Protein AF-A0A7S9LTE8-F1 (afdb_monomer_lite)

Radius of gyration: 16.02 Å; chains: 1; bounding box: 46×23×38 Å

Foldseek 3Di:
DVVQLVVLLVVLQCCVQCVVVVVLVVVCVVDPPDDDDDPGDDRDDPVVSVCLLVVVDDPDPVSVVSNVSSVVSNVVVVVVVPDDPD

Structure (mmCIF, N/CA/C/O backbone):
data_AF-A0A7S9LTE8-F1
#
_entry.id   AF-A0A7S9LTE8-F1
#
loop_
_atom_site.group_PDB
_atom_site.id
_atom_site.type_symbol
_atom_site.label_atom_id
_atom_site.label_alt_id
_atom_site.label_comp_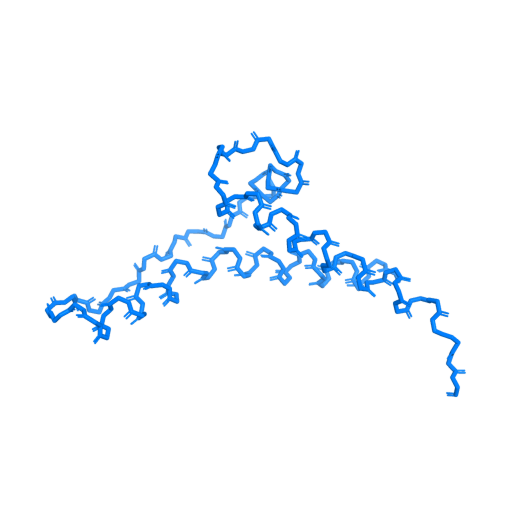id
_atom_site.label_asym_id
_atom_site.label_entity_id
_atom_site.label_seq_id
_atom_site.pdbx_PDB_ins_code
_atom_site.Cartn_x
_atom_site.Cartn_y
_atom_site.Cartn_z
_atom_site.occupancy
_atom_site.B_iso_or_equiv
_atom_site.auth_seq_id
_atom_site.auth_comp_id
_atom_site.auth_asym_id
_atom_site.auth_atom_id
_atom_site.pdbx_PDB_model_num
ATOM 1 N N . MET A 1 1 ? -18.540 -8.362 12.746 1.00 81.94 1 MET A N 1
ATOM 2 C CA . MET A 1 1 ? -17.725 -7.126 12.818 1.00 81.94 1 MET A CA 1
ATOM 3 C C . MET A 1 1 ? -16.271 -7.437 12.500 1.00 81.94 1 MET A C 1
ATOM 5 O O . MET A 1 1 ? -15.805 -6.996 11.461 1.00 81.94 1 MET A O 1
ATOM 9 N N .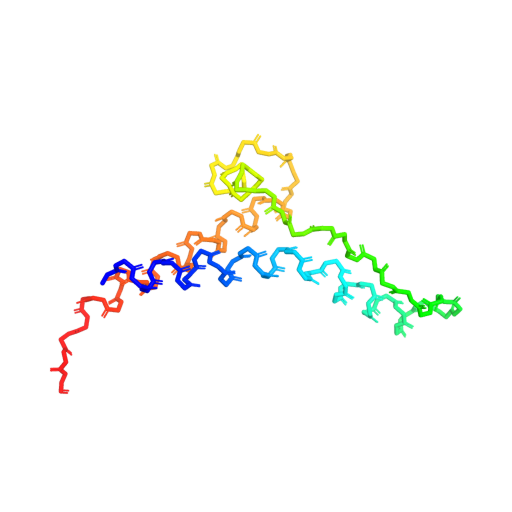 LEU A 1 2 ? -15.623 -8.272 13.322 1.00 90.00 2 LEU A N 1
ATOM 10 C CA . LEU A 1 2 ? -14.232 -8.714 13.158 1.00 90.00 2 LEU A CA 1
ATOM 11 C C . LEU A 1 2 ? -13.920 -9.219 11.745 1.00 90.00 2 LEU A C 1
ATOM 13 O O . LEU A 1 2 ? -13.078 -8.630 11.092 1.00 90.00 2 LEU A O 1
ATOM 17 N N . LEU A 1 3 ? -14.689 -10.181 11.216 1.00 92.44 3 LEU A N 1
ATOM 18 C CA . LEU A 1 3 ? -14.466 -10.706 9.859 1.00 92.44 3 LEU A CA 1
ATOM 19 C C . LEU A 1 3 ? -14.426 -9.613 8.775 1.00 92.44 3 LEU A C 1
ATOM 21 O O . LEU A 1 3 ? -13.538 -9.612 7.935 1.00 92.44 3 LEU A O 1
ATOM 25 N N . ARG A 1 4 ? -15.366 -8.658 8.797 1.00 91.69 4 ARG A N 1
ATOM 26 C CA . ARG A 1 4 ? -15.420 -7.573 7.799 1.00 91.69 4 ARG A CA 1
ATOM 27 C C . ARG A 1 4 ? -14.230 -6.626 7.928 1.00 91.69 4 ARG A C 1
ATOM 29 O O . ARG A 1 4 ? -13.709 -6.174 6.917 1.00 91.69 4 ARG A O 1
ATOM 36 N N . LEU A 1 5 ? -13.807 -6.345 9.161 1.00 93.44 5 LEU A N 1
ATOM 37 C CA . LEU A 1 5 ? -12.624 -5.535 9.429 1.00 93.44 5 LEU A CA 1
ATOM 38 C C . LEU A 1 5 ? -11.353 -6.248 8.952 1.00 93.44 5 LEU A C 1
ATOM 40 O O . LEU A 1 5 ? -10.545 -5.638 8.262 1.00 93.44 5 LEU A O 1
ATOM 44 N N . THR A 1 6 ? -11.216 -7.545 9.238 1.00 93.62 6 THR A N 1
ATOM 45 C CA . THR A 1 6 ? -10.109 -8.373 8.745 1.00 93.62 6 THR A CA 1
ATOM 46 C C . THR A 1 6 ? -10.066 -8.379 7.221 1.00 93.62 6 THR A C 1
ATOM 48 O O . THR A 1 6 ? -9.014 -8.128 6.647 1.00 93.62 6 THR A O 1
ATOM 51 N N . VAL A 1 7 ? -11.207 -8.581 6.554 1.00 94.50 7 VAL A N 1
ATOM 52 C CA . VAL A 1 7 ? -11.289 -8.534 5.086 1.00 94.50 7 VAL A CA 1
ATOM 53 C C . VAL A 1 7 ? -10.897 -7.155 4.550 1.00 94.50 7 VAL A C 1
ATOM 55 O O . VAL A 1 7 ? -10.161 -7.089 3.571 1.00 94.50 7 VAL A O 1
ATOM 58 N N . ALA A 1 8 ? -11.322 -6.060 5.188 1.00 94.38 8 ALA A N 1
ATOM 59 C CA . ALA A 1 8 ? -10.947 -4.705 4.779 1.00 94.38 8 ALA A CA 1
ATOM 60 C C . ALA A 1 8 ? -9.432 -4.461 4.897 1.00 94.38 8 ALA A C 1
ATOM 62 O O . ALA A 1 8 ? -8.818 -3.965 3.953 1.00 94.38 8 ALA A O 1
ATOM 63 N N . ILE A 1 9 ? -8.821 -4.861 6.018 1.00 94.19 9 ILE A N 1
ATOM 64 C CA . ILE A 1 9 ? -7.376 -4.720 6.254 1.00 94.19 9 ILE A CA 1
ATOM 65 C C . ILE A 1 9 ? -6.577 -5.597 5.283 1.00 94.19 9 ILE A C 1
ATOM 67 O O . ILE A 1 9 ? -5.615 -5.119 4.688 1.00 94.19 9 ILE A O 1
ATOM 71 N N . LEU A 1 10 ? -6.987 -6.852 5.071 1.00 94.56 10 LEU A N 1
ATOM 72 C CA . LEU A 1 10 ? -6.330 -7.746 4.113 1.00 94.56 10 LEU A CA 1
ATOM 73 C C . LEU A 1 10 ? -6.469 -7.238 2.678 1.00 94.56 10 LEU A C 1
ATOM 75 O O . LEU A 1 10 ? -5.497 -7.264 1.933 1.00 94.56 10 LEU A O 1
ATOM 79 N N . SER A 1 11 ? -7.640 -6.722 2.299 1.00 95.31 11 SER A N 1
ATOM 80 C CA . SER A 1 11 ? -7.850 -6.128 0.972 1.00 95.31 11 SER A CA 1
ATOM 81 C C . SER A 1 11 ? -6.946 -4.915 0.761 1.00 95.31 11 SER A C 1
ATOM 83 O O . SER A 1 11 ? -6.329 -4.781 -0.292 1.00 95.31 11 SER A O 1
ATOM 85 N N . PHE A 1 12 ? -6.821 -4.058 1.778 1.00 96.31 12 PHE A N 1
ATOM 86 C CA . PHE A 1 12 ? -5.902 -2.924 1.748 1.00 96.31 12 PHE A CA 1
ATOM 87 C C . PHE A 1 12 ? -4.440 -3.372 1.610 1.00 96.31 12 PHE A C 1
ATOM 89 O O . PHE A 1 12 ? -3.719 -2.874 0.747 1.00 96.31 12 PHE A O 1
ATOM 96 N N . ALA A 1 13 ? -4.006 -4.335 2.420 1.00 95.19 13 ALA A N 1
ATOM 97 C CA . ALA A 1 13 ? -2.634 -4.824 2.399 1.00 95.19 13 ALA A CA 1
ATOM 98 C C . ALA A 1 13 ? -2.2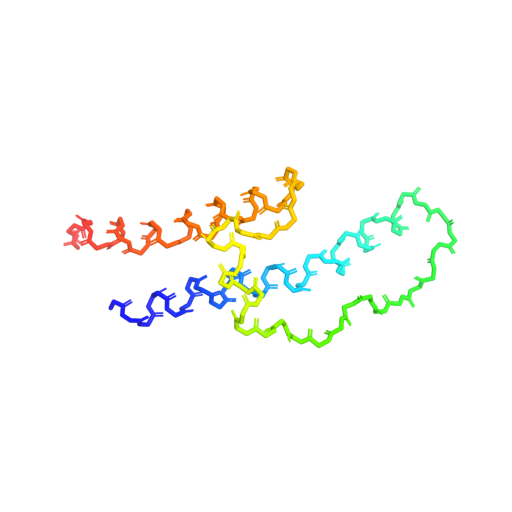88 -5.531 1.075 1.00 95.19 13 ALA A C 1
ATOM 100 O O . ALA A 1 13 ? -1.236 -5.252 0.499 1.00 95.19 13 ALA A O 1
ATOM 101 N N . LEU A 1 14 ? -3.198 -6.350 0.534 1.00 95.50 14 LEU A N 1
ATOM 102 C CA . LEU A 1 14 ? -3.067 -6.952 -0.798 1.00 95.50 14 LEU A CA 1
ATOM 103 C C . LEU A 1 14 ? -2.979 -5.888 -1.892 1.00 95.50 14 LEU A C 1
ATOM 105 O O . LEU A 1 14 ? -2.122 -5.984 -2.767 1.00 95.50 14 LEU A O 1
ATOM 109 N N . PHE A 1 15 ? -3.819 -4.852 -1.828 1.00 95.62 15 PHE A N 1
ATOM 110 C CA . PHE A 1 15 ? -3.765 -3.741 -2.774 1.00 95.62 15 PHE A CA 1
ATOM 111 C C . PHE A 1 15 ? -2.397 -3.050 -2.747 1.00 95.62 15 PHE A C 1
ATOM 113 O O . PHE A 1 15 ? -1.780 -2.869 -3.797 1.00 95.62 15 PHE A O 1
ATOM 120 N N . VAL A 1 16 ? -1.889 -2.700 -1.561 1.00 94.62 16 VAL A N 1
ATOM 121 C CA . VAL A 1 16 ? -0.582 -2.041 -1.415 1.00 94.62 16 VAL A CA 1
ATOM 122 C C . VAL A 1 16 ? 0.550 -2.938 -1.915 1.00 94.62 16 VAL A C 1
ATOM 124 O O . VAL A 1 16 ? 1.427 -2.454 -2.630 1.00 94.62 16 VAL A O 1
ATOM 127 N N . TRP A 1 17 ? 0.515 -4.226 -1.572 1.00 95.31 17 TRP A N 1
ATOM 128 C CA . TRP A 1 17 ? 1.527 -5.206 -1.963 1.00 95.31 17 TRP A CA 1
ATOM 129 C C . TRP A 1 17 ? 1.551 -5.470 -3.469 1.00 95.31 17 TRP A C 1
ATOM 131 O O . TRP A 1 17 ? 2.625 -5.557 -4.056 1.00 95.31 17 TRP A O 1
ATOM 141 N N . PHE A 1 18 ? 0.383 -5.565 -4.104 1.00 96.00 18 PHE A N 1
ATOM 142 C CA . PHE A 1 18 ? 0.272 -5.924 -5.516 1.00 96.00 18 PHE A CA 1
ATOM 143 C C . PHE A 1 18 ? 0.369 -4.714 -6.461 1.00 96.00 18 PHE A C 1
ATOM 145 O O . PHE A 1 18 ? 0.709 -4.861 -7.637 1.00 96.00 18 PHE A O 1
ATOM 152 N N . SER A 1 19 ? 0.139 -3.498 -5.952 1.00 94.88 19 SER A N 1
ATOM 153 C CA . SER A 1 19 ? 0.225 -2.248 -6.724 1.00 94.88 19 SER A CA 1
ATOM 154 C C . SER A 1 19 ? 1.519 -2.090 -7.543 1.00 94.88 19 SER A C 1
ATOM 156 O O . SER A 1 19 ? 1.409 -1.721 -8.711 1.00 94.88 19 SER A O 1
ATOM 158 N N . PRO A 1 20 ? 2.735 -2.375 -7.025 1.00 94.56 20 PRO A 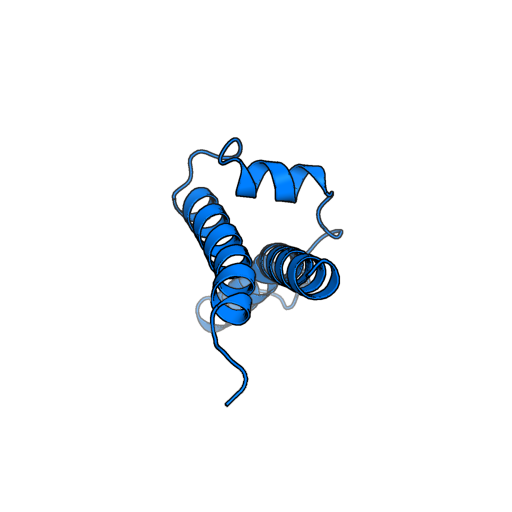N 1
ATOM 159 C CA . PRO A 1 20 ? 3.966 -2.291 -7.812 1.00 94.56 20 PRO A CA 1
ATOM 160 C C . PRO A 1 20 ? 3.928 -3.142 -9.084 1.00 94.56 20 PRO A C 1
ATOM 162 O O . PRO A 1 20 ? 4.363 -2.671 -10.133 1.00 94.56 20 PRO A O 1
ATOM 165 N N . GLN A 1 21 ? 3.351 -4.350 -9.026 1.00 96.50 21 GLN A N 1
ATOM 166 C CA . GLN A 1 21 ? 3.220 -5.203 -10.210 1.00 96.50 21 GLN A CA 1
ATOM 167 C C . GLN A 1 21 ? 2.270 -4.588 -11.239 1.00 96.50 21 GLN A C 1
ATOM 169 O O . GLN A 1 21 ? 2.565 -4.613 -12.433 1.00 96.50 21 GLN A O 1
ATOM 174 N N . ILE A 1 22 ? 1.151 -4.012 -10.787 1.00 95.75 22 ILE A N 1
ATOM 175 C CA . ILE A 1 22 ? 0.181 -3.340 -11.663 1.00 95.75 22 ILE A CA 1
ATOM 176 C C . ILE A 1 22 ? 0.824 -2.123 -12.337 1.00 95.75 22 ILE A C 1
ATOM 178 O O . ILE A 1 22 ? 0.718 -1.974 -13.554 1.00 95.75 22 ILE A O 1
ATOM 182 N N . TYR A 1 23 ? 1.529 -1.279 -11.579 1.00 95.25 23 TYR A N 1
ATOM 183 C CA . TYR A 1 23 ? 2.241 -0.130 -12.144 1.00 95.25 23 TYR A CA 1
ATOM 184 C C . TYR A 1 23 ? 3.319 -0.562 -13.136 1.00 95.25 23 TYR A C 1
ATOM 186 O O . TYR A 1 23 ? 3.454 0.047 -14.192 1.00 95.25 23 TYR A O 1
ATOM 194 N N . TYR A 1 24 ? 4.045 -1.641 -12.845 1.00 96.38 24 TYR A N 1
ATOM 195 C CA . TYR A 1 24 ? 5.039 -2.171 -13.770 1.00 96.38 24 TYR A CA 1
ATOM 196 C C . TYR A 1 24 ? 4.410 -2.694 -15.064 1.00 96.38 24 TYR A C 1
ATOM 198 O O . TYR A 1 24 ? 4.899 -2.403 -16.154 1.00 96.38 24 TYR A O 1
ATOM 206 N N . ALA A 1 25 ? 3.288 -3.409 -14.961 1.00 95.88 25 ALA A N 1
ATOM 207 C CA . ALA A 1 25 ? 2.531 -3.854 -16.123 1.00 95.88 25 ALA A CA 1
ATOM 208 C C . ALA A 1 25 ? 2.036 -2.667 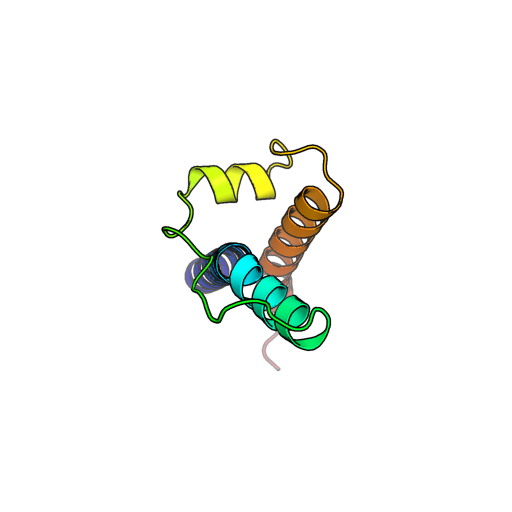-16.965 1.00 95.88 25 ALA A C 1
ATOM 210 O O . ALA A 1 25 ? 2.162 -2.704 -18.185 1.00 95.88 25 ALA A O 1
ATOM 211 N N . TYR A 1 26 ? 1.555 -1.597 -16.325 1.00 96.25 26 TYR A N 1
ATOM 212 C CA . TYR A 1 26 ? 1.203 -0.351 -17.007 1.00 96.25 26 TYR A CA 1
ATOM 213 C C . TYR A 1 26 ? 2.412 0.273 -17.720 1.00 96.25 26 TYR A C 1
ATOM 215 O O . TYR A 1 26 ? 2.324 0.611 -18.898 1.00 96.25 26 TYR A O 1
ATOM 223 N N . TYR A 1 27 ? 3.568 0.359 -17.057 1.00 95.94 27 TYR A N 1
ATOM 224 C CA . TYR A 1 27 ? 4.782 0.910 -17.663 1.00 95.94 27 TYR A CA 1
ATOM 225 C C . TYR A 1 27 ? 5.279 0.110 -18.864 1.00 95.94 27 TYR A C 1
ATOM 227 O O . TYR A 1 27 ? 5.753 0.707 -19.827 1.00 95.94 27 TYR A O 1
ATOM 235 N N . ARG A 1 28 ? 5.100 -1.212 -18.870 1.00 96.44 28 ARG A N 1
ATOM 236 C CA . ARG A 1 28 ? 5.411 -2.053 -20.035 1.00 96.44 28 ARG A CA 1
ATOM 237 C C . ARG A 1 28 ? 4.560 -1.744 -21.268 1.00 96.44 28 ARG A C 1
ATOM 239 O O . ARG A 1 28 ? 4.995 -2.052 -22.372 1.00 96.44 28 ARG A O 1
ATOM 246 N N . LEU A 1 29 ? 3.368 -1.168 -21.098 1.00 96.06 29 LEU A N 1
ATOM 247 C CA . LEU A 1 29 ? 2.520 -0.765 -22.224 1.00 96.06 29 LEU A CA 1
ATOM 248 C C . LEU A 1 29 ? 2.995 0.540 -22.866 1.00 96.06 29 LEU A C 1
ATOM 250 O O . LEU A 1 29 ? 2.773 0.740 -24.056 1.00 96.06 29 LEU A O 1
ATOM 254 N N . ILE A 1 30 ? 3.631 1.422 -22.089 1.00 97.06 30 ILE A N 1
ATOM 255 C CA . ILE A 1 30 ? 4.016 2.764 -22.549 1.00 97.06 30 ILE A CA 1
ATOM 256 C C . ILE A 1 30 ? 5.512 2.914 -22.840 1.00 97.06 30 ILE A C 1
ATOM 258 O O . ILE A 1 30 ? 5.883 3.754 -23.655 1.00 97.06 30 ILE A O 1
ATOM 262 N N . ILE A 1 31 ? 6.375 2.117 -22.204 1.00 95.94 31 ILE A N 1
ATOM 263 C CA . ILE A 1 31 ? 7.821 2.147 -22.428 1.00 95.94 31 ILE A CA 1
ATOM 264 C C . ILE A 1 31 ? 8.217 0.858 -23.166 1.00 95.94 31 ILE A C 1
ATOM 266 O O . ILE A 1 31 ? 8.210 -0.226 -22.568 1.00 95.94 31 ILE A O 1
ATOM 270 N N . PRO A 1 32 ? 8.553 0.943 -24.466 1.00 93.69 32 PRO A N 1
ATOM 271 C CA . PRO A 1 32 ? 8.959 -0.221 -25.238 1.00 93.69 32 PRO A CA 1
ATOM 272 C C . PRO A 1 32 ? 10.281 -0.788 -24.709 1.00 93.69 32 PRO A C 1
ATOM 274 O O . PRO A 1 32 ? 11.169 -0.053 -24.284 1.00 93.69 32 PRO A O 1
ATOM 277 N N . GLY A 1 33 ? 10.414 -2.114 -24.746 1.00 93.81 33 GLY A N 1
ATOM 278 C CA . GLY A 1 33 ? 11.634 -2.809 -24.327 1.00 93.81 33 GLY A CA 1
ATOM 279 C C . GLY A 1 33 ? 11.738 -3.124 -22.830 1.00 93.81 33 GLY A C 1
ATOM 280 O O . GLY A 1 33 ? 12.732 -3.724 -22.427 1.00 93.81 33 GLY A O 1
ATOM 281 N N . LEU A 1 34 ? 10.735 -2.798 -21.998 1.00 94.00 34 LEU A N 1
ATOM 282 C CA . LEU A 1 34 ? 10.738 -3.263 -20.604 1.00 94.00 34 LEU A CA 1
ATOM 283 C C . LEU A 1 34 ? 10.541 -4.789 -20.526 1.00 94.00 34 LEU A C 1
ATOM 285 O O . LEU A 1 34 ? 9.539 -5.312 -21.042 1.00 94.00 34 LEU A O 1
ATOM 289 N N . PRO A 1 35 ? 11.440 -5.508 -19.829 1.00 95.44 35 PRO A N 1
ATOM 290 C CA . PRO A 1 35 ? 11.361 -6.955 -19.727 1.00 95.44 35 PRO A CA 1
ATOM 291 C C . PRO A 1 35 ? 10.124 -7.401 -18.931 1.00 95.44 35 PRO A C 1
ATOM 293 O O . PRO A 1 35 ? 9.663 -6.712 -18.021 1.00 95.44 35 PRO A O 1
ATOM 296 N N . PRO A 1 36 ? 9.553 -8.573 -19.238 1.00 94.31 36 PRO A N 1
ATOM 297 C CA . PRO A 1 36 ? 8.570 -9.194 -18.365 1.00 94.31 36 PRO A CA 1
ATOM 298 C C . PRO A 1 36 ? 9.271 -9.698 -17.096 1.00 94.31 36 PRO A C 1
ATOM 300 O O . PRO A 1 36 ? 10.038 -10.654 -17.141 1.00 94.31 36 PRO A O 1
ATOM 303 N N . GLN A 1 37 ? 9.000 -9.061 -15.958 1.00 93.88 37 GLN A N 1
ATOM 304 C CA . GLN A 1 37 ? 9.537 -9.476 -14.664 1.00 93.88 37 GLN A CA 1
ATOM 305 C C . GLN A 1 37 ? 8.533 -9.245 -13.534 1.00 93.88 37 GLN A C 1
ATOM 307 O O . GLN A 1 37 ? 7.624 -8.410 -13.621 1.00 93.88 37 GLN A O 1
ATOM 312 N N . TRP A 1 38 ? 8.724 -10.007 -12.463 1.00 93.94 38 TRP A N 1
ATOM 313 C CA . TRP A 1 38 ? 8.028 -9.820 -11.201 1.00 93.94 38 TRP A CA 1
ATOM 314 C C . TRP A 1 38 ? 8.797 -8.805 -10.361 1.00 93.94 38 TRP A C 1
ATOM 316 O O . TRP A 1 38 ? 9.964 -9.021 -10.048 1.00 93.94 38 TRP A O 1
ATOM 326 N N . VAL A 1 39 ? 8.149 -7.690 -10.026 1.00 93.88 39 VAL A N 1
ATOM 327 C CA . VAL A 1 39 ? 8.749 -6.609 -9.220 1.00 93.88 39 VAL A CA 1
ATOM 328 C C . VAL A 1 39 ? 8.215 -6.574 -7.789 1.00 93.88 39 VAL A C 1
ATOM 330 O O . VAL A 1 39 ? 8.640 -5.749 -6.983 1.00 93.88 39 VAL A O 1
ATOM 333 N N . ILE A 1 40 ? 7.260 -7.447 -7.471 1.00 92.75 40 ILE A N 1
ATOM 334 C CA . ILE A 1 40 ? 6.749 -7.616 -6.111 1.00 92.75 40 ILE A CA 1
ATOM 335 C C . ILE A 1 40 ? 7.676 -8.529 -5.315 1.00 92.75 40 ILE A C 1
ATOM 337 O O . ILE A 1 40 ? 8.092 -9.584 -5.788 1.00 92.75 40 ILE A O 1
ATOM 341 N N . GLY A 1 41 ? 7.996 -8.099 -4.098 1.00 89.62 41 GLY A N 1
ATOM 342 C CA . GLY A 1 41 ? 8.736 -8.896 -3.128 1.00 89.62 41 GLY A CA 1
ATOM 343 C C . GLY A 1 41 ? 7.805 -9.644 -2.177 1.00 89.62 41 GLY A C 1
ATOM 344 O O . GLY A 1 41 ? 6.629 -9.878 -2.467 1.00 89.62 41 GLY A O 1
ATOM 345 N N . TRP A 1 42 ? 8.337 -9.974 -1.003 1.00 89.62 42 TRP A N 1
ATOM 346 C CA . TRP A 1 42 ? 7.571 -10.579 0.082 1.00 89.62 42 TRP A CA 1
ATOM 347 C C . TRP A 1 42 ? 6.375 -9.723 0.502 1.00 89.62 42 TRP A C 1
ATOM 349 O O . TRP A 1 42 ? 6.369 -8.498 0.359 1.00 89.62 42 TRP A O 1
ATOM 359 N N . TYR A 1 43 ? 5.349 -10.400 1.016 1.00 88.94 43 TYR A N 1
ATOM 360 C CA . TYR A 1 43 ? 4.175 -9.740 1.568 1.00 88.94 43 TYR A CA 1
ATOM 361 C C . TYR A 1 43 ? 4.593 -8.776 2.693 1.00 88.94 43 TYR A C 1
ATOM 363 O O . TYR A 1 43 ? 5.458 -9.136 3.497 1.00 88.94 43 TYR A O 1
ATOM 371 N N . PRO A 1 44 ? 4.020 -7.560 2.760 1.00 85.44 44 PRO A N 1
ATOM 372 C CA . PRO A 1 44 ? 4.416 -6.568 3.745 1.00 85.44 44 PRO A CA 1
ATOM 373 C C . PRO A 1 44 ? 4.189 -7.074 5.168 1.00 85.44 44 PRO A C 1
ATOM 375 O O . PRO A 1 44 ? 3.145 -7.643 5.493 1.00 85.44 44 PRO A O 1
ATOM 378 N N . GLU A 1 45 ? 5.155 -6.799 6.038 1.00 90.38 45 GLU A N 1
ATOM 379 C CA . GLU A 1 45 ? 4.998 -7.014 7.470 1.00 90.38 45 GLU A CA 1
ATOM 380 C C . GLU A 1 45 ? 3.839 -6.171 8.017 1.00 90.38 45 GLU A C 1
ATOM 382 O O . GLU A 1 45 ? 3.546 -5.076 7.524 1.00 90.38 45 GLU A O 1
ATOM 387 N N . ALA A 1 46 ? 3.203 -6.648 9.090 1.00 89.12 46 ALA A N 1
ATOM 388 C CA . ALA A 1 46 ? 2.091 -5.938 9.720 1.00 89.12 46 ALA A CA 1
ATOM 389 C C . ALA A 1 46 ? 2.461 -4.489 10.097 1.00 89.12 46 ALA A C 1
ATOM 391 O O . ALA A 1 46 ? 1.637 -3.586 9.943 1.00 89.12 46 ALA A O 1
ATOM 392 N N . GLY A 1 47 ? 3.714 -4.253 10.509 1.00 91.75 47 GLY A N 1
ATOM 393 C CA . GLY A 1 47 ? 4.233 -2.921 10.820 1.00 91.75 47 GLY A CA 1
ATOM 394 C C . GLY A 1 47 ? 4.124 -1.943 9.649 1.00 91.75 47 GLY A C 1
ATOM 395 O O . GLY A 1 47 ? 3.679 -0.818 9.845 1.00 91.75 47 GLY A O 1
ATOM 396 N N . ALA A 1 48 ? 4.411 -2.380 8.420 1.00 90.19 48 ALA A N 1
ATOM 397 C CA . ALA A 1 48 ? 4.339 -1.521 7.237 1.00 90.19 48 ALA A CA 1
ATOM 398 C C . ALA A 1 48 ? 2.900 -1.065 6.930 1.00 90.19 48 ALA A C 1
ATOM 400 O O . ALA A 1 48 ? 2.672 0.075 6.521 1.00 90.19 48 ALA A O 1
ATOM 401 N N . VAL A 1 49 ? 1.914 -1.937 7.166 1.00 93.00 49 VAL A N 1
ATOM 402 C CA . VAL A 1 49 ? 0.490 -1.596 7.024 1.00 93.00 49 VAL A CA 1
ATOM 403 C C . VAL A 1 49 ? 0.072 -0.596 8.099 1.00 93.00 49 VAL A C 1
ATOM 405 O O . VAL A 1 49 ? -0.608 0.384 7.789 1.00 93.00 49 VAL A O 1
ATOM 408 N N . VAL A 1 50 ? 0.514 -0.803 9.344 1.00 94.75 50 VAL A N 1
ATOM 409 C CA . VAL A 1 50 ? 0.252 0.127 10.452 1.00 94.75 50 VAL A CA 1
ATOM 410 C C . VAL A 1 50 ? 0.840 1.499 10.145 1.00 94.75 50 VAL A C 1
ATOM 412 O O . VAL A 1 50 ? 0.100 2.471 10.216 1.00 94.75 50 VAL A O 1
ATOM 415 N N . THR A 1 51 ? 2.098 1.577 9.707 1.00 95.50 51 THR A N 1
ATOM 416 C CA . THR A 1 51 ? 2.773 2.830 9.330 1.00 95.50 51 THR A CA 1
ATOM 417 C C . THR A 1 51 ? 1.998 3.637 8.283 1.00 95.50 51 THR A C 1
ATOM 419 O O . THR A 1 51 ? 1.943 4.867 8.360 1.00 95.50 51 THR A O 1
ATOM 422 N N . LEU A 1 52 ? 1.376 2.966 7.306 1.00 94.62 52 LEU A N 1
ATOM 423 C CA . LEU A 1 52 ? 0.528 3.622 6.305 1.00 94.62 52 LEU A CA 1
ATOM 424 C C . LEU A 1 52 ? -0.796 4.114 6.902 1.00 94.62 52 LEU A C 1
ATOM 426 O O . LEU A 1 52 ? -1.221 5.226 6.600 1.00 94.62 52 LEU A O 1
ATOM 430 N N . LEU A 1 53 ? -1.441 3.311 7.751 1.00 94.62 53 LEU A N 1
ATOM 431 C CA . LEU A 1 53 ? -2.706 3.675 8.401 1.00 94.62 53 LEU A CA 1
ATOM 432 C C . LEU A 1 53 ? -2.538 4.762 9.474 1.00 94.62 53 LEU A C 1
ATOM 434 O O . LEU A 1 53 ? -3.477 5.520 9.717 1.00 94.62 53 LEU A O 1
ATOM 438 N N . SER A 1 54 ? -1.362 4.852 10.098 1.00 96.56 54 SER A N 1
ATOM 439 C CA . SER A 1 54 ? -1.006 5.884 11.076 1.00 96.56 54 SER A CA 1
ATOM 440 C C . SER A 1 54 ? -0.388 7.132 10.451 1.00 96.56 54 SER A C 1
ATOM 442 O O . SER A 1 54 ? -0.093 8.071 11.183 1.00 96.56 54 SER A O 1
ATOM 444 N N . PHE A 1 55 ? -0.183 7.158 9.129 1.00 95.62 55 PHE A N 1
ATOM 445 C CA . PHE A 1 55 ? 0.457 8.272 8.417 1.00 95.62 55 PHE A CA 1
ATOM 446 C C . PHE A 1 55 ? 1.869 8.613 8.931 1.00 95.62 55 PHE A C 1
ATOM 448 O O . PHE A 1 55 ? 2.325 9.744 8.803 1.00 95.62 55 PHE A O 1
ATOM 455 N N . THR A 1 56 ? 2.582 7.637 9.498 1.00 95.31 56 THR A N 1
ATOM 456 C CA . THR A 1 56 ? 3.941 7.829 10.045 1.00 95.31 56 THR A CA 1
ATOM 457 C C . THR A 1 56 ? 5.047 7.402 9.076 1.00 95.31 56 THR A C 1
ATOM 459 O O . THR A 1 56 ? 6.222 7.407 9.430 1.00 95.31 56 THR A O 1
ATOM 462 N N . GLY A 1 57 ? 4.672 6.990 7.862 1.00 88.81 57 GLY A N 1
ATOM 463 C CA . GLY A 1 57 ? 5.591 6.544 6.816 1.00 88.81 57 GLY A CA 1
ATOM 464 C C . GLY A 1 57 ? 6.197 7.678 5.995 1.00 88.81 57 GLY A C 1
ATOM 465 O O . GLY A 1 57 ? 6.421 8.786 6.472 1.00 88.81 57 GLY A O 1
ATOM 466 N N . SER A 1 58 ? 6.471 7.394 4.720 1.00 90.88 58 SER A N 1
ATOM 467 C CA . SER A 1 58 ? 7.054 8.385 3.814 1.00 90.88 58 SER A CA 1
ATOM 468 C C . SER A 1 58 ? 6.143 9.600 3.621 1.00 90.88 58 SER A C 1
ATOM 470 O O . SER A 1 58 ? 4.922 9.481 3.520 1.00 90.88 58 SER A O 1
ATOM 472 N N . THR A 1 59 ? 6.742 10.780 3.469 1.00 93.44 59 THR A N 1
ATOM 473 C CA . THR A 1 59 ? 6.032 12.061 3.300 1.00 93.44 59 THR A CA 1
ATOM 474 C C . THR A 1 59 ? 5.486 12.280 1.882 1.00 93.44 59 THR A C 1
ATOM 476 O O . THR A 1 59 ? 5.252 13.403 1.447 1.00 93.44 59 THR A O 1
ATOM 479 N N . THR A 1 60 ? 5.263 11.200 1.130 1.00 96.31 60 THR A N 1
ATOM 480 C CA . THR A 1 60 ? 4.789 11.271 -0.258 1.00 96.31 60 THR A CA 1
ATOM 481 C C . THR A 1 60 ? 3.266 11.354 -0.327 1.00 96.31 60 THR A C 1
ATOM 483 O O . THR A 1 60 ? 2.558 10.776 0.504 1.00 96.31 60 THR A O 1
ATOM 486 N N . LEU A 1 61 ? 2.742 12.005 -1.372 1.00 95.12 61 LEU A N 1
ATOM 487 C CA . LEU A 1 61 ? 1.297 12.060 -1.625 1.00 95.12 61 LEU A CA 1
ATOM 488 C C . LEU A 1 61 ? 0.695 10.654 -1.770 1.00 95.12 61 LEU A C 1
ATOM 490 O O . LEU A 1 61 ? -0.369 10.373 -1.229 1.00 95.12 61 LEU A O 1
ATOM 494 N N . SER A 1 62 ? 1.404 9.746 -2.450 1.00 94.19 62 SER A N 1
ATOM 495 C CA . SER A 1 62 ? 0.973 8.354 -2.617 1.00 94.19 62 SER A CA 1
ATOM 496 C C . SER A 1 62 ? 0.835 7.624 -1.276 1.00 94.19 62 SER A C 1
ATOM 498 O O . SER A 1 62 ? -0.135 6.895 -1.079 1.00 94.19 62 SER A O 1
ATOM 500 N N . ALA A 1 63 ? 1.765 7.826 -0.335 1.00 94.94 63 ALA A N 1
ATOM 501 C CA . ALA A 1 63 ? 1.689 7.203 0.987 1.00 94.94 63 ALA A CA 1
ATOM 502 C C . ALA A 1 63 ? 0.469 7.689 1.782 1.00 94.94 63 ALA A C 1
ATOM 504 O O . ALA A 1 63 ? -0.278 6.868 2.313 1.00 94.94 63 ALA A O 1
ATOM 505 N N . HIS A 1 64 ? 0.206 8.997 1.780 1.00 96.00 64 HIS A N 1
ATOM 506 C CA . HIS A 1 64 ? -0.977 9.562 2.431 1.00 96.00 64 HIS A CA 1
ATOM 507 C C . HIS A 1 64 ? -2.275 9.095 1.763 1.00 96.00 64 HIS A C 1
ATOM 509 O O . HIS A 1 64 ? -3.207 8.684 2.451 1.00 96.00 64 HIS A O 1
ATOM 515 N N . ALA A 1 65 ? -2.330 9.070 0.427 1.00 96.75 65 ALA A N 1
ATOM 516 C CA . ALA A 1 65 ? -3.491 8.575 -0.313 1.00 96.75 65 ALA A CA 1
ATOM 517 C C . ALA A 1 65 ? -3.797 7.101 0.005 1.00 96.75 65 ALA A C 1
ATOM 519 O O . ALA A 1 65 ? -4.962 6.733 0.157 1.00 96.75 65 ALA A O 1
ATOM 520 N N . LYS A 1 66 ? -2.765 6.261 0.175 1.00 96.88 66 LYS A N 1
ATOM 521 C CA . LYS A 1 66 ? -2.928 4.874 0.645 1.00 96.88 66 LYS A CA 1
ATOM 522 C C . LYS A 1 66 ? -3.503 4.830 2.061 1.00 96.88 66 LYS A C 1
ATOM 524 O O . LYS A 1 66 ? -4.442 4.075 2.291 1.00 96.88 66 LYS A O 1
ATOM 529 N N . GLY A 1 67 ? -3.000 5.648 2.987 1.00 96.81 67 GLY A N 1
ATOM 530 C CA . GLY A 1 67 ? -3.557 5.747 4.341 1.00 96.81 67 GLY A CA 1
ATOM 531 C C . GLY A 1 67 ? -5.043 6.125 4.334 1.00 96.81 67 GLY A C 1
ATOM 532 O O . GLY A 1 67 ? -5.860 5.449 4.960 1.00 96.81 67 GLY A O 1
ATOM 533 N N . VAL A 1 68 ? -5.418 7.136 3.541 1.00 97.75 68 VAL A N 1
ATOM 534 C CA . VAL A 1 68 ? -6.821 7.545 3.347 1.00 97.75 68 VAL A CA 1
ATOM 535 C C . VAL A 1 68 ? -7.658 6.400 2.773 1.00 97.75 68 VAL A C 1
ATOM 537 O O . VAL A 1 68 ? -8.720 6.105 3.315 1.00 97.75 68 VAL A O 1
ATOM 540 N N . LEU A 1 69 ? -7.179 5.706 1.735 1.00 97.44 69 LEU A N 1
ATOM 541 C CA . LEU A 1 69 ? -7.865 4.543 1.159 1.00 97.44 69 LEU A CA 1
ATOM 542 C C . LEU A 1 69 ? -8.104 3.445 2.206 1.00 97.44 69 LEU A C 1
ATOM 544 O O . LEU A 1 69 ? -9.207 2.897 2.280 1.00 97.44 69 LEU A O 1
ATOM 548 N N . GLY A 1 70 ? -7.099 3.141 3.030 1.00 96.50 70 GLY A N 1
ATOM 549 C CA . GLY A 1 70 ? -7.223 2.183 4.126 1.00 96.50 70 GLY A CA 1
ATOM 550 C C . GLY A 1 70 ? -8.337 2.570 5.102 1.00 96.50 70 GLY A C 1
ATOM 551 O O . GLY A 1 70 ? -9.205 1.751 5.414 1.00 96.50 70 GLY A O 1
ATOM 552 N N . TRP A 1 71 ? -8.392 3.840 5.507 1.00 97.44 71 TRP A N 1
ATOM 553 C CA . TRP A 1 71 ? -9.470 4.359 6.354 1.00 97.44 71 TRP A CA 1
ATOM 554 C C . TRP A 1 71 ? -10.838 4.364 5.665 1.00 97.44 71 TRP A C 1
ATOM 556 O O . TRP A 1 71 ? -11.834 4.033 6.311 1.00 97.44 71 TRP A O 1
ATOM 566 N N . CYS A 1 72 ? -10.915 4.654 4.363 1.00 97.12 72 CYS A N 1
ATOM 567 C CA . CYS A 1 72 ? -12.152 4.525 3.590 1.00 97.12 72 CYS A CA 1
ATOM 568 C C . CYS A 1 72 ? -12.673 3.082 3.618 1.00 97.12 72 CYS A C 1
ATOM 570 O O . CYS A 1 72 ? -13.858 2.863 3.874 1.00 97.12 72 CYS A O 1
ATOM 572 N N . LEU A 1 73 ? -11.798 2.088 3.432 1.00 95.62 73 LEU A N 1
ATOM 573 C CA . LEU A 1 73 ? -12.170 0.675 3.523 1.00 95.62 73 LEU A CA 1
ATOM 574 C C . LEU A 1 73 ? -12.673 0.315 4.926 1.00 95.62 73 LEU A C 1
ATOM 576 O O . LEU A 1 73 ? -13.724 -0.315 5.052 1.00 95.62 73 LEU A O 1
ATOM 580 N N . VAL A 1 74 ? -12.008 0.773 5.988 1.00 94.12 74 VAL A N 1
ATOM 581 C CA . VAL A 1 74 ? -12.484 0.577 7.371 1.00 94.12 74 VAL A CA 1
ATOM 582 C C . VAL A 1 74 ? -13.845 1.251 7.595 1.00 94.12 74 VAL A C 1
ATOM 584 O O . VAL A 1 74 ? -14.748 0.650 8.187 1.00 94.12 74 VAL A O 1
ATOM 587 N N . ALA A 1 75 ? -14.049 2.460 7.071 1.00 94.31 75 ALA A N 1
ATOM 588 C CA . ALA A 1 75 ? -15.311 3.186 7.185 1.00 94.31 75 ALA A CA 1
ATOM 589 C C . ALA A 1 75 ? -16.479 2.434 6.523 1.00 94.31 75 ALA A C 1
ATOM 591 O O . ALA A 1 75 ? -17.589 2.441 7.062 1.00 94.31 75 ALA A O 1
ATOM 592 N N . THR A 1 76 ? -16.247 1.711 5.419 1.00 93.06 76 THR A N 1
ATOM 593 C CA . THR A 1 76 ? -17.302 0.894 4.785 1.00 93.06 76 THR A CA 1
ATOM 594 C C . THR A 1 76 ? -17.855 -0.172 5.735 1.00 93.06 76 THR A C 1
ATOM 596 O O . THR A 1 76 ? -19.063 -0.422 5.743 1.00 93.06 76 THR A O 1
ATOM 599 N N . VAL A 1 77 ? -17.015 -0.742 6.607 1.00 91.38 77 VAL A N 1
ATOM 600 C CA . VAL A 1 77 ? -17.432 -1.726 7.618 1.00 91.38 77 VAL A CA 1
ATOM 601 C C . VAL A 1 77 ? -18.383 -1.090 8.634 1.00 91.38 77 VAL A C 1
ATOM 603 O O . VAL A 1 77 ? -19.385 -1.704 9.016 1.00 91.38 77 VAL A O 1
ATOM 606 N N . LEU A 1 78 ? -18.099 0.152 9.037 1.00 87.69 78 LEU A N 1
ATOM 607 C CA . LEU A 1 78 ? -18.921 0.926 9.970 1.00 87.69 78 LEU A CA 1
ATOM 608 C C . LEU A 1 78 ? -20.257 1.337 9.341 1.00 87.69 78 LEU A C 1
ATOM 610 O O . LEU A 1 78 ? -21.306 1.209 9.974 1.00 87.69 78 LEU A O 1
ATOM 614 N N . ILE A 1 79 ? -20.243 1.778 8.083 1.00 88.81 79 ILE A N 1
ATOM 615 C CA . ILE A 1 79 ? -21.452 2.194 7.357 1.00 88.81 79 ILE A CA 1
ATOM 616 C C . ILE A 1 79 ? -22.359 0.988 7.084 1.00 88.81 79 ILE A C 1
ATOM 618 O O . ILE A 1 79 ? -23.567 1.055 7.317 1.00 88.81 79 ILE A O 1
ATOM 622 N N . ALA A 1 80 ? -21.789 -0.152 6.685 1.00 81.50 80 ALA A N 1
ATOM 623 C CA . ALA A 1 80 ? -22.529 -1.393 6.449 1.00 81.50 80 ALA A CA 1
ATOM 624 C C . ALA A 1 80 ?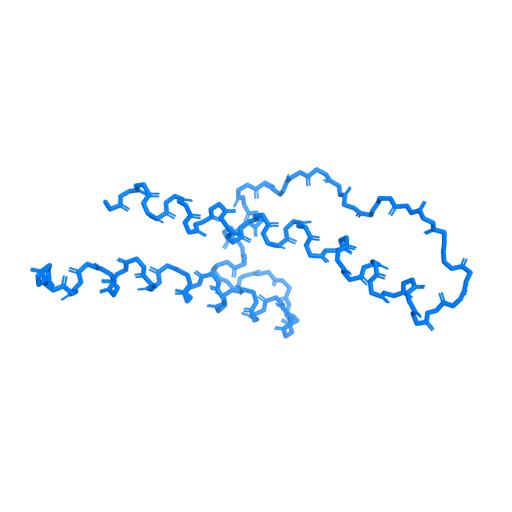 -23.199 -1.963 7.713 1.00 81.50 80 ALA A C 1
ATOM 626 O O . ALA A 1 80 ? -24.045 -2.850 7.607 1.00 81.50 80 ALA A O 1
ATOM 627 N N . ARG A 1 81 ? -22.824 -1.488 8.907 1.00 78.06 81 ARG A N 1
ATOM 628 C CA . ARG A 1 81 ? -23.515 -1.799 10.166 1.00 78.06 81 ARG A CA 1
ATOM 629 C C . ARG A 1 81 ? -24.769 -0.943 10.367 1.00 78.06 81 ARG A C 1
ATOM 631 O O . ARG A 1 81 ? -25.714 -1.414 10.986 1.00 78.06 81 ARG A O 1
ATOM 638 N N . ARG A 1 82 ? -24.771 0.303 9.881 1.00 74.06 82 ARG A N 1
ATOM 639 C CA . ARG A 1 82 ? -25.868 1.264 10.088 1.00 74.06 82 ARG A CA 1
ATOM 640 C C . ARG A 1 82 ? -27.048 1.065 9.141 1.00 74.06 82 ARG A C 1
ATOM 642 O O . ARG A 1 82 ? -28.109 1.609 9.412 1.00 74.06 82 ARG A O 1
ATOM 649 N N . ARG A 1 83 ? -26.892 0.309 8.048 1.00 70.62 83 ARG A N 1
ATOM 650 C CA . ARG A 1 83 ? -28.027 -0.055 7.189 1.00 70.62 83 ARG A CA 1
ATOM 651 C C . ARG A 1 83 ? -28.904 -1.081 7.920 1.00 70.62 83 ARG A C 1
ATOM 653 O O . ARG A 1 83 ? -28.427 -2.200 8.123 1.00 70.62 83 ARG A O 1
ATOM 660 N N . PRO A 1 84 ? -30.156 -0.752 8.299 1.00 58.22 84 PRO A N 1
ATOM 661 C CA . PRO A 1 84 ? -31.098 -1.779 8.714 1.00 58.22 84 PRO A CA 1
ATOM 662 C C . PRO A 1 84 ? -31.262 -2.748 7.541 1.00 58.22 84 PRO A C 1
ATOM 664 O O . PRO A 1 84 ? -31.395 -2.313 6.394 1.00 58.22 84 PRO A O 1
ATOM 667 N N . ARG A 1 85 ? -31.174 -4.056 7.814 1.00 62.06 85 ARG A N 1
ATOM 668 C CA . ARG A 1 85 ? -31.583 -5.085 6.851 1.00 62.06 85 ARG A CA 1
ATOM 669 C C . ARG A 1 85 ? -33.055 -4.799 6.535 1.00 62.06 85 ARG A C 1
ATOM 671 O O . ARG A 1 85 ? -33.891 -5.010 7.405 1.00 62.06 85 ARG A O 1
ATOM 678 N N . ARG A 1 86 ? -33.318 -4.201 5.372 1.00 56.34 86 ARG A N 1
ATOM 679 C CA . ARG A 1 86 ? -34.656 -4.182 4.778 1.00 56.34 86 ARG A CA 1
ATOM 680 C C . ARG A 1 86 ? -35.009 -5.590 4.336 1.00 56.34 86 ARG A C 1
ATOM 682 O O . ARG A 1 86 ? -34.068 -6.294 3.900 1.00 56.34 86 ARG A O 1
#

Secondary structure (DSSP, 8-state):
-HHHHHHHHHHHHHHHHHHHHHHHHHHHHHSTT--------SPPPHHHHHHHHTT-S-SSHHHHHHHHHHHHHHHHHHHHHHS---

Sequence (86 aa):
MLLRLTVAILSFALFVWFSPQIYYAYYRLIIPGLPPQWVIGWYPEAGAVVTLLSFTGSTTLSAHAKGVLGWCLVATVLIARRRPRR

Organism: NCBI:txid2789856

pLDDT: mean 91.91, std 7.89, range [56.34, 97.75]